Protein AF-A0A1R4KZ40-F1 (afdb_monomer_lite)

Structure (mmCIF, N/CA/C/O backbone):
data_AF-A0A1R4KZ40-F1
#
_entry.id   AF-A0A1R4KZ40-F1
#
loop_
_atom_site.group_PDB
_atom_site.id
_atom_site.type_symbol
_atom_site.label_atom_id
_atom_site.label_alt_id
_atom_site.label_comp_id
_atom_site.label_asym_id
_atom_site.label_entity_id
_atom_site.label_seq_id
_atom_site.pdbx_PDB_ins_code
_atom_site.Cartn_x
_atom_site.Cartn_y
_atom_site.Cartn_z
_atom_site.occupancy
_atom_site.B_iso_or_equiv
_atom_site.auth_seq_id
_atom_site.auth_comp_id
_atom_site.auth_asym_id
_atom_site.auth_atom_id
_atom_site.pdbx_PDB_model_num
ATOM 1 N N . MET A 1 1 ? 0.919 0.882 8.518 1.00 65.50 1 MET A N 1
ATOM 2 C CA . MET A 1 1 ? -0.399 1.556 8.554 1.00 65.50 1 MET A CA 1
ATOM 3 C C . MET A 1 1 ? -1.522 0.613 8.963 1.00 65.50 1 MET A C 1
ATOM 5 O O . MET A 1 1 ? -2.118 0.872 9.993 1.00 65.50 1 MET A O 1
ATOM 9 N N . GLY A 1 2 ? -1.778 -0.494 8.250 1.00 74.12 2 GLY A N 1
ATOM 10 C CA . GLY A 1 2 ? -2.896 -1.400 8.585 1.00 74.12 2 GLY A CA 1
ATOM 11 C C . GLY A 1 2 ? -2.897 -1.959 10.020 1.00 74.12 2 GLY A C 1
ATOM 12 O O . GLY A 1 2 ? -3.959 -2.100 10.609 1.00 74.12 2 GLY A O 1
ATOM 13 N N . PHE A 1 3 ? -1.725 -2.191 10.624 1.00 80.56 3 PHE A N 1
ATOM 14 C CA . PHE A 1 3 ? -1.611 -2.674 12.013 1.00 80.56 3 PHE A CA 1
ATOM 15 C C . PHE A 1 3 ? -1.915 -1.627 13.099 1.00 80.56 3 PHE A C 1
ATOM 17 O O . PHE A 1 3 ? -2.059 -1.992 14.257 1.00 80.56 3 PHE A O 1
ATOM 24 N N . PHE A 1 4 ? -2.023 -0.346 12.738 1.00 91.12 4 PHE A N 1
ATOM 25 C CA . PHE A 1 4 ? -2.302 0.761 13.664 1.00 91.12 4 PHE A CA 1
ATOM 26 C C . PHE A 1 4 ? -3.614 1.467 13.305 1.00 91.12 4 PHE A C 1
ATOM 28 O O . PHE A 1 4 ? -3.746 2.678 13.471 1.00 91.12 4 PHE A O 1
ATOM 35 N N . ALA A 1 5 ? -4.572 0.712 12.758 1.00 92.12 5 ALA A N 1
ATOM 36 C CA . ALA A 1 5 ? -5.847 1.245 12.292 1.00 92.12 5 ALA A CA 1
ATOM 37 C C . ALA A 1 5 ? -6.578 2.042 13.385 1.00 92.12 5 ALA A C 1
ATOM 39 O O . ALA A 1 5 ? -7.089 3.117 13.098 1.00 92.12 5 ALA A O 1
ATOM 40 N N . ASP A 1 6 ? -6.583 1.566 14.632 1.00 92.38 6 ASP A N 1
ATOM 41 C CA . ASP A 1 6 ? -7.283 2.236 15.736 1.00 92.38 6 ASP A CA 1
ATOM 42 C C . ASP A 1 6 ? -6.670 3.595 16.073 1.00 92.38 6 ASP A C 1
ATOM 44 O O . ASP A 1 6 ? -7.380 4.597 16.078 1.00 92.38 6 ASP A O 1
ATOM 48 N N . THR A 1 7 ? -5.346 3.655 16.231 1.00 95.00 7 THR A N 1
ATOM 49 C CA . THR A 1 7 ? -4.620 4.910 16.472 1.00 95.00 7 THR A CA 1
ATOM 50 C C . THR A 1 7 ? -4.852 5.924 15.353 1.00 95.00 7 THR A C 1
ATOM 52 O O . THR A 1 7 ? -5.067 7.104 15.607 1.00 95.00 7 THR A O 1
ATOM 55 N N . ILE A 1 8 ? -4.833 5.477 14.094 1.00 94.50 8 ILE A N 1
ATOM 56 C CA . ILE A 1 8 ? -5.064 6.361 12.945 1.00 94.50 8 ILE A CA 1
ATOM 57 C C . 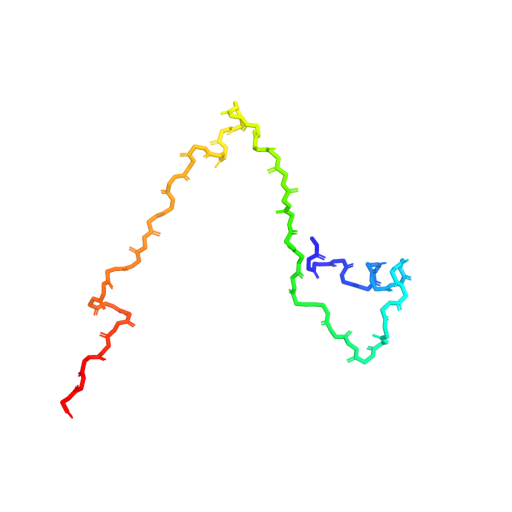ILE A 1 8 ? -6.504 6.886 12.947 1.00 94.50 8 ILE A C 1
ATOM 59 O O . ILE A 1 8 ? -6.719 8.071 12.694 1.00 94.50 8 ILE A O 1
ATOM 63 N N . ARG A 1 9 ? -7.489 6.025 13.238 1.00 95.38 9 ARG A N 1
ATOM 64 C CA . ARG A 1 9 ? -8.899 6.426 13.307 1.00 95.38 9 ARG A CA 1
ATOM 65 C C . ARG A 1 9 ? -9.148 7.440 14.417 1.00 95.38 9 ARG A C 1
ATOM 67 O O . ARG A 1 9 ? -9.856 8.408 14.169 1.00 95.38 9 ARG A O 1
ATOM 74 N N . GLU A 1 10 ? -8.538 7.253 15.583 1.00 95.81 10 GLU A N 1
ATOM 75 C CA . GLU A 1 10 ? -8.613 8.200 16.700 1.00 95.81 10 GLU A CA 1
ATOM 76 C C . GLU A 1 10 ? -8.061 9.576 16.304 1.00 95.81 10 GLU A C 1
ATOM 78 O O . GLU A 1 10 ? -8.766 10.576 16.397 1.00 95.81 10 GLU A O 1
ATOM 83 N N . ILE A 1 11 ? -6.835 9.623 15.772 1.00 96.75 11 ILE A N 1
ATOM 84 C CA . ILE A 1 11 ? -6.165 10.879 15.391 1.00 96.75 11 ILE A CA 1
ATOM 85 C C . ILE A 1 1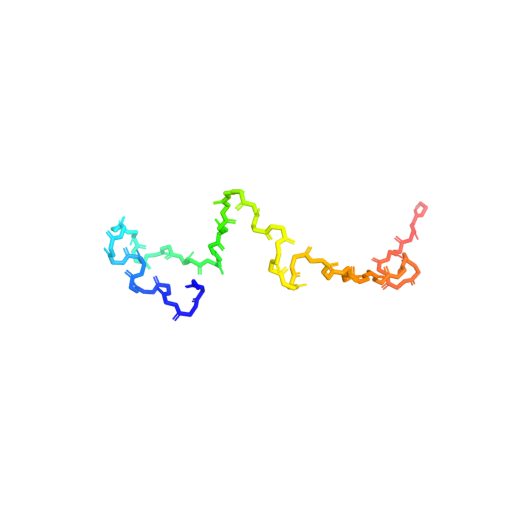1 ? -6.949 11.644 14.317 1.00 96.75 11 ILE A C 1
ATOM 87 O O . ILE A 1 11 ? -7.003 12.873 14.336 1.00 96.75 11 ILE A O 1
ATOM 91 N N . LEU A 1 12 ? -7.539 10.925 13.360 1.00 96.31 12 LEU A N 1
ATOM 92 C CA . LEU A 1 12 ? -8.251 11.516 12.227 1.00 96.31 12 LEU A CA 1
ATOM 93 C C . LEU A 1 12 ? -9.760 11.669 12.464 1.00 96.31 12 LEU A C 1
ATOM 95 O O . LEU A 1 12 ? -10.464 12.099 11.551 1.00 96.31 12 LEU A O 1
ATOM 99 N N . ASN A 1 13 ? -10.261 11.336 13.658 1.00 97.06 13 ASN A N 1
ATOM 100 C CA . ASN A 1 13 ? -11.689 11.324 13.989 1.00 97.06 13 ASN A CA 1
ATOM 101 C C . ASN A 1 13 ? -12.534 10.510 12.990 1.00 97.06 13 ASN A C 1
ATOM 103 O O . ASN A 1 13 ? -13.622 10.919 12.582 1.00 97.06 13 ASN A O 1
ATOM 107 N N . VAL A 1 14 ? -12.025 9.352 12.567 1.00 96.62 14 VAL A N 1
ATOM 108 C CA . VAL A 1 14 ? -12.771 8.433 11.702 1.00 96.62 14 VAL A CA 1
ATOM 109 C C . VAL A 1 14 ? -13.846 7.727 12.539 1.00 96.62 14 VAL A C 1
ATOM 111 O O . VAL A 1 14 ? -13.510 7.158 13.581 1.00 96.62 14 VAL A O 1
ATOM 114 N N . PRO A 1 15 ? -15.114 7.702 12.087 1.00 97.12 15 PRO A N 1
ATOM 115 C CA . PRO A 1 15 ? -16.192 7.014 12.791 1.00 97.12 15 PRO A CA 1
ATOM 116 C C . PRO A 1 15 ? -15.887 5.539 13.091 1.00 97.12 15 PRO A C 1
ATOM 118 O O . PRO A 1 15 ? -15.250 4.836 12.299 1.00 97.12 15 PRO A O 1
ATOM 121 N N . VAL A 1 16 ? -16.352 5.055 14.246 1.00 93.00 16 VAL A N 1
ATOM 122 C CA . VAL A 1 16 ? -16.006 3.724 14.774 1.00 93.00 16 VAL A CA 1
ATOM 123 C C . VAL A 1 16 ? -16.540 2.582 13.904 1.00 93.00 16 VAL A C 1
ATOM 125 O O . VAL A 1 16 ? -15.944 1.504 13.860 1.00 93.00 16 VAL A O 1
ATOM 128 N N . GLU A 1 17 ? -17.630 2.832 13.184 1.00 95.88 17 GLU A N 1
ATOM 129 C CA . GLU A 1 17 ? -18.272 1.919 12.246 1.00 95.88 17 GLU A CA 1
ATOM 130 C C . GLU A 1 17 ? -17.469 1.713 10.953 1.00 95.88 17 GLU A C 1
ATOM 132 O O . GLU A 1 17 ? -17.652 0.704 10.267 1.00 95.88 17 GLU A O 1
ATOM 137 N N . LEU A 1 18 ? -16.549 2.629 10.626 1.00 96.06 18 LEU A N 1
ATOM 138 C CA . LEU A 1 18 ? -15.684 2.509 9.459 1.00 96.06 18 LEU A CA 1
ATOM 139 C C . LEU A 1 18 ? -14.409 1.735 9.806 1.00 96.06 18 LEU A C 1
ATOM 141 O O . LEU A 1 18 ? -13.708 2.019 10.782 1.00 96.06 18 LEU A O 1
ATOM 145 N N . LYS A 1 19 ? -14.076 0.762 8.952 1.00 93.00 19 LYS A N 1
ATOM 146 C CA . LYS A 1 19 ? -12.828 -0.004 9.031 1.00 93.00 19 LYS A CA 1
ATOM 147 C C . LYS A 1 19 ? -11.790 0.568 8.073 1.00 93.00 19 LYS A C 1
ATOM 149 O O . LYS A 1 19 ? -12.084 0.827 6.909 1.00 93.00 19 LYS A O 1
ATOM 154 N N . MET A 1 20 ? -10.553 0.690 8.545 1.00 92.31 20 MET A N 1
ATOM 155 C CA . MET A 1 20 ? -9.410 1.024 7.698 1.00 92.31 20 MET A CA 1
ATOM 156 C C . MET A 1 20 ? -8.827 -0.256 7.092 1.00 92.31 20 MET A C 1
ATOM 158 O O . MET A 1 20 ? -8.363 -1.128 7.821 1.00 92.31 20 MET A O 1
ATOM 162 N N . LEU A 1 21 ? -8.838 -0.361 5.762 1.00 91.31 21 LEU A N 1
ATOM 163 C CA . LEU A 1 21 ? -8.319 -1.535 5.052 1.00 91.31 21 LEU A CA 1
ATOM 164 C C . LEU A 1 21 ? -6.815 -1.418 4.757 1.00 91.31 21 LEU A C 1
ATOM 166 O O . LEU A 1 21 ? -6.050 -2.345 5.004 1.00 91.31 21 LEU A O 1
ATOM 170 N N . PHE A 1 22 ? -6.378 -0.262 4.257 1.00 90.88 22 PHE A N 1
ATOM 171 C CA . PHE A 1 22 ? -4.973 0.057 4.009 1.00 90.88 22 PHE A CA 1
ATOM 172 C C . PHE A 1 22 ? -4.757 1.575 4.007 1.00 90.88 22 PHE A C 1
ATOM 174 O O . PHE A 1 22 ? -5.702 2.352 3.909 1.00 90.88 22 PHE A O 1
ATOM 181 N N . GLY A 1 23 ? -3.494 1.990 4.112 1.00 90.75 23 GLY A N 1
ATOM 182 C CA . GLY A 1 23 ? -3.058 3.355 3.821 1.00 90.75 23 GLY A CA 1
ATOM 183 C C . GLY A 1 23 ? -2.115 3.331 2.624 1.00 90.75 23 GLY A C 1
ATOM 184 O O . GLY A 1 23 ? -1.294 2.418 2.527 1.00 90.75 23 GLY A O 1
ATOM 185 N N . ILE A 1 24 ? -2.238 4.308 1.727 1.00 93.88 24 ILE A N 1
ATOM 186 C CA . ILE A 1 24 ? -1.371 4.451 0.553 1.00 93.88 24 ILE A CA 1
ATOM 187 C C . ILE A 1 24 ? -0.457 5.648 0.793 1.00 93.88 24 ILE A C 1
ATOM 189 O O . ILE A 1 24 ? -0.914 6.789 0.793 1.00 93.88 24 ILE A O 1
ATOM 193 N N . SER A 1 25 ? 0.829 5.383 1.005 1.00 93.19 25 SER A N 1
ATOM 194 C CA . SER A 1 25 ? 1.848 6.432 1.032 1.00 93.19 25 SER A CA 1
ATOM 195 C C . SER A 1 25 ? 2.204 6.836 -0.396 1.00 93.19 25 SER A C 1
ATOM 197 O O . SER A 1 25 ? 2.340 5.979 -1.268 1.00 93.19 25 SER A O 1
ATOM 199 N N . PHE A 1 26 ? 2.391 8.129 -0.628 1.00 95.81 26 PHE A N 1
ATOM 200 C CA . PHE A 1 26 ? 2.833 8.668 -1.911 1.00 95.81 26 PHE A CA 1
ATOM 201 C C . PHE A 1 26 ? 3.750 9.874 -1.693 1.00 95.81 26 PHE A C 1
ATOM 203 O O . PHE A 1 26 ? 3.767 10.472 -0.618 1.00 95.81 26 PHE A O 1
ATOM 210 N N . GLY A 1 27 ? 4.533 10.203 -2.717 1.00 96.00 27 GLY A N 1
ATOM 211 C CA . GLY A 1 27 ? 5.573 11.226 -2.687 1.00 96.00 27 GLY A CA 1
ATOM 212 C C . GLY A 1 27 ? 6.615 10.945 -3.766 1.00 96.00 27 GLY A C 1
ATOM 213 O O . GLY A 1 27 ? 6.368 10.159 -4.682 1.00 96.00 27 GLY A O 1
ATOM 214 N N . TYR A 1 28 ? 7.786 11.562 -3.650 1.00 96.75 28 TYR A N 1
ATOM 215 C CA . TYR A 1 28 ? 8.919 11.266 -4.525 1.00 96.75 28 TYR A CA 1
ATOM 216 C C . TYR A 1 28 ? 9.736 10.107 -3.952 1.00 96.75 28 TYR A C 1
ATOM 218 O O . TYR A 1 28 ? 10.023 10.081 -2.756 1.00 96.75 28 TYR A O 1
ATOM 226 N N . ALA A 1 29 ? 10.078 9.137 -4.800 1.00 95.62 29 ALA A N 1
ATOM 227 C CA . ALA A 1 29 ? 10.897 8.002 -4.398 1.00 95.62 29 ALA A CA 1
ATOM 228 C C . ALA A 1 29 ? 12.356 8.430 -4.204 1.00 95.62 29 ALA A C 1
ATOM 230 O O . ALA A 1 29 ? 12.887 9.203 -4.999 1.00 95.62 29 ALA A O 1
ATOM 231 N N . ASP A 1 30 ? 13.001 7.871 -3.184 1.00 96.56 30 ASP A N 1
ATOM 232 C CA . ASP A 1 30 ? 14.455 7.897 -3.055 1.00 96.56 30 ASP A CA 1
ATOM 233 C C . ASP A 1 30 ? 15.064 6.918 -4.082 1.00 96.56 30 ASP A C 1
ATOM 235 O O . ASP A 1 30 ? 14.808 5.711 -3.979 1.00 96.56 30 ASP A O 1
ATOM 239 N N . PRO A 1 31 ? 15.813 7.390 -5.095 1.00 94.06 31 PRO A N 1
ATOM 240 C CA . PRO A 1 31 ? 16.391 6.520 -6.115 1.00 94.06 31 PRO A CA 1
ATOM 241 C C . PRO A 1 31 ? 17.511 5.619 -5.576 1.00 94.06 31 PRO A C 1
ATOM 243 O O . PRO A 1 31 ? 17.763 4.572 -6.173 1.00 94.06 31 PRO A O 1
ATOM 246 N N . ASP A 1 32 ? 18.139 5.984 -4.456 1.00 96.19 32 ASP A N 1
ATOM 247 C CA . ASP A 1 32 ? 19.273 5.257 -3.878 1.00 96.19 32 ASP A CA 1
ATOM 248 C C . ASP A 1 32 ? 1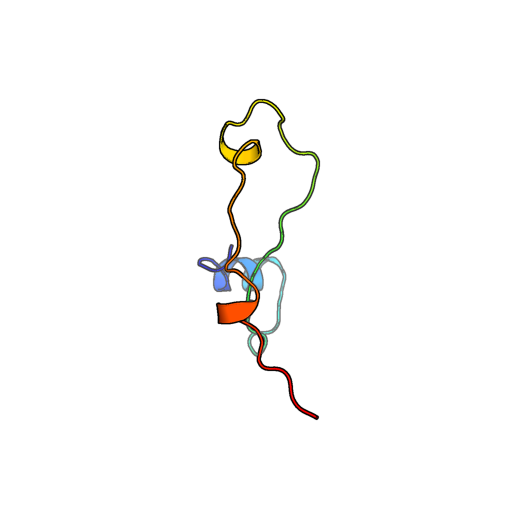8.826 4.175 -2.880 1.00 96.19 32 ASP A C 1
ATOM 250 O O . ASP A 1 32 ? 19.610 3.303 -2.494 1.00 96.19 32 ASP A O 1
ATOM 254 N N . ALA A 1 33 ? 17.546 4.167 -2.492 1.00 95.94 33 ALA A N 1
ATOM 255 C CA . ALA A 1 33 ? 16.975 3.133 -1.641 1.00 95.94 33 ALA A CA 1
ATOM 256 C C . ALA A 1 33 ? 16.926 1.774 -2.381 1.00 95.94 33 ALA A C 1
ATOM 258 O O . ALA A 1 33 ? 16.173 1.628 -3.353 1.00 95.94 33 ALA A O 1
ATOM 259 N N . PRO A 1 34 ? 17.619 0.719 -1.898 1.00 92.62 34 PRO A N 1
ATOM 260 C CA . PRO A 1 34 ? 17.744 -0.550 -2.625 1.00 92.62 34 PRO A CA 1
ATOM 261 C C . PRO A 1 34 ? 16.404 -1.197 -3.004 1.00 92.62 34 PRO A C 1
ATOM 263 O O . PRO A 1 34 ? 16.267 -1.768 -4.088 1.00 92.62 34 PRO A O 1
ATOM 266 N N . GLY A 1 35 ? 15.388 -1.064 -2.144 1.00 92.56 35 GLY A N 1
ATOM 267 C CA . GLY A 1 35 ? 14.052 -1.624 -2.365 1.00 92.56 35 GLY A CA 1
ATOM 268 C C . GLY A 1 35 ? 13.301 -1.021 -3.558 1.00 92.56 35 GLY A C 1
ATOM 269 O O . GLY A 1 35 ? 12.492 -1.714 -4.169 1.00 92.56 35 GLY A O 1
ATOM 270 N N . ASN A 1 36 ? 13.602 0.222 -3.948 1.00 94.12 36 ASN A N 1
ATOM 271 C CA . ASN A 1 36 ? 12.927 0.895 -5.066 1.00 94.12 36 ASN A CA 1
ATOM 272 C C . ASN A 1 36 ? 13.403 0.391 -6.438 1.00 94.12 36 ASN A C 1
ATOM 274 O O . ASN A 1 36 ? 12.721 0.585 -7.447 1.00 94.12 36 ASN A O 1
ATOM 278 N N . SER A 1 37 ? 14.541 -0.309 -6.479 1.00 90.94 37 SER A N 1
ATOM 279 C CA . SER A 1 37 ? 15.047 -0.967 -7.688 1.00 90.94 37 SER A CA 1
ATOM 280 C C . SER A 1 37 ? 14.434 -2.357 -7.926 1.00 90.94 37 SER A C 1
ATOM 282 O O . SER A 1 37 ? 14.521 -2.895 -9.033 1.00 90.94 37 SER A O 1
ATOM 284 N N . PHE A 1 38 ? 13.778 -2.938 -6.914 1.00 92.94 38 PHE A N 1
ATOM 285 C CA . PHE A 1 38 ? 13.264 -4.303 -6.965 1.00 92.94 38 PHE A CA 1
ATOM 286 C C . PHE A 1 38 ? 12.118 -4.451 -7.977 1.00 92.94 38 PHE A C 1
ATOM 288 O O . PHE A 1 38 ? 11.111 -3.740 -7.936 1.00 92.94 38 PHE A O 1
ATOM 295 N N . LYS A 1 39 ? 12.242 -5.423 -8.888 1.00 91.94 39 LYS A N 1
ATOM 296 C CA . LYS A 1 39 ? 11.200 -5.775 -9.862 1.00 91.94 39 LYS A CA 1
ATOM 297 C C . LYS A 1 39 ? 10.527 -7.077 -9.445 1.00 91.94 39 LYS A C 1
ATOM 299 O O . LYS A 1 39 ? 11.055 -8.161 -9.673 1.00 91.94 39 LYS A O 1
ATOM 304 N N . LEU A 1 40 ? 9.339 -6.968 -8.854 1.00 93.31 40 LEU A N 1
ATOM 305 C CA . LEU A 1 40 ? 8.518 -8.136 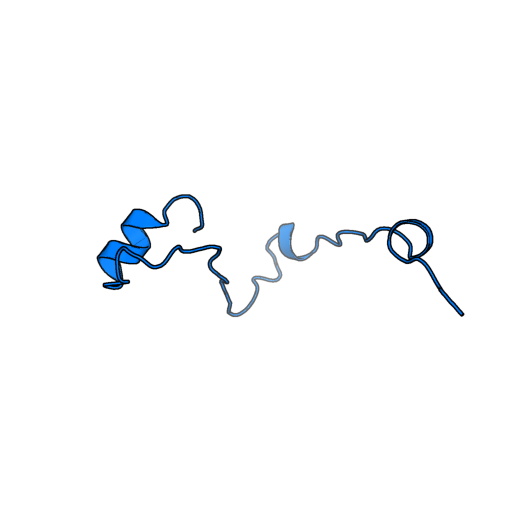-8.545 1.00 93.31 40 LEU A CA 1
ATOM 306 C C . LEU A 1 40 ? 7.838 -8.649 -9.819 1.00 93.31 40 LEU A C 1
ATOM 308 O O . LEU A 1 40 ? 7.161 -7.880 -10.508 1.00 93.31 40 LEU A O 1
ATOM 312 N N . GLY A 1 41 ? 7.979 -9.944 -10.097 1.00 95.50 41 GLY A N 1
ATOM 313 C CA . GLY A 1 41 ? 7.287 -10.611 -11.200 1.00 95.50 41 GLY A CA 1
ATOM 314 C C . GLY A 1 41 ? 5.762 -10.635 -11.036 1.00 95.50 41 GLY A C 1
ATOM 315 O O . GLY A 1 41 ? 5.196 -10.148 -10.053 1.00 95.50 41 GLY A O 1
ATOM 316 N N . ARG A 1 42 ? 5.075 -11.200 -12.026 1.00 96.62 42 ARG A N 1
ATOM 317 C CA . ARG A 1 42 ? 3.639 -11.503 -11.987 1.00 96.62 42 ARG A CA 1
ATOM 318 C C . ARG A 1 42 ? 3.435 -12.919 -12.501 1.00 96.62 42 ARG A C 1
ATOM 320 O O . ARG A 1 42 ? 4.213 -13.375 -13.338 1.00 96.62 42 ARG A O 1
ATOM 327 N N . ASP A 1 43 ? 2.402 -13.594 -12.009 1.00 97.69 43 ASP A N 1
ATOM 328 C CA . ASP A 1 43 ? 2.026 -14.889 -12.565 1.00 97.69 43 ASP A CA 1
ATOM 329 C C . ASP A 1 43 ? 1.570 -14.739 -14.029 1.00 97.69 43 ASP A C 1
ATOM 331 O O . ASP A 1 43 ? 0.936 -13.736 -14.376 1.00 97.69 43 ASP A O 1
ATOM 335 N N . PRO A 1 44 ? 1.883 -15.715 -14.903 1.00 97.38 44 PRO A N 1
ATOM 336 C CA . PRO A 1 44 ? 1.441 -15.692 -16.292 1.00 97.38 44 PRO A CA 1
ATOM 337 C C . PRO A 1 44 ? -0.088 -15.791 -16.393 1.00 97.38 44 PRO A C 1
ATOM 339 O O . PRO A 1 44 ? -0.744 -16.366 -15.523 1.00 97.38 44 PRO A O 1
ATOM 342 N N . LEU A 1 45 ? -0.651 -15.297 -17.503 1.00 97.62 45 LEU A N 1
ATOM 343 C CA . LEU A 1 45 ? -2.102 -15.313 -17.756 1.00 97.62 45 LEU A CA 1
ATOM 344 C C . LEU A 1 45 ? -2.711 -16.711 -17.636 1.00 97.62 45 LEU A C 1
ATOM 346 O O . LEU A 1 45 ? -3.805 -16.861 -17.107 1.00 97.62 45 LEU A O 1
ATOM 350 N N . SER A 1 46 ? -1.973 -17.742 -18.055 1.00 96.69 46 SER A N 1
ATOM 351 C CA . SER A 1 46 ? -2.402 -19.141 -17.965 1.00 96.69 46 SER A CA 1
ATOM 352 C C . SER A 1 46 ? -2.696 -19.620 -16.539 1.00 96.69 46 SER A C 1
ATOM 354 O O . SER A 1 46 ? -3.333 -20.656 -16.377 1.00 96.69 46 SER A O 1
ATOM 356 N N . LYS A 1 47 ? -2.248 -18.891 -15.507 1.00 97.56 47 LYS A N 1
ATOM 357 C CA . LYS A 1 47 ? -2.551 -19.177 -14.097 1.00 97.56 47 LYS A CA 1
ATOM 358 C C . LYS A 1 47 ? -3.642 -18.294 -13.498 1.00 97.56 47 LYS A C 1
ATOM 360 O O . LYS A 1 47 ? -4.131 -18.608 -12.419 1.00 97.56 47 LYS A O 1
ATOM 365 N N . THR A 1 48 ? -3.985 -17.181 -14.13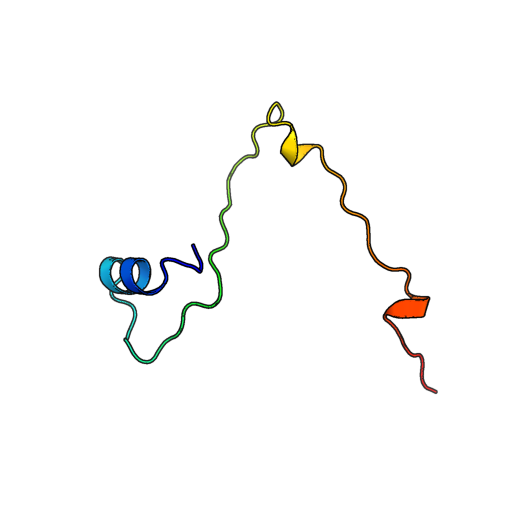9 1.00 97.81 48 THR A N 1
ATOM 366 C CA . THR A 1 48 ? -4.835 -16.138 -13.541 1.00 97.81 48 THR A CA 1
ATOM 367 C C . THR A 1 48 ? -6.079 -15.812 -14.363 1.00 97.81 48 THR A C 1
ATOM 369 O O . THR A 1 48 ? -6.965 -15.129 -13.856 1.00 97.81 48 THR A O 1
ATOM 372 N N . VAL A 1 49 ? -6.180 -16.307 -15.601 1.00 97.56 49 VAL A N 1
ATOM 373 C CA . VAL A 1 49 ? -7.265 -15.986 -16.536 1.00 97.56 49 VAL A CA 1
ATOM 374 C C . VAL A 1 49 ? -7.877 -17.253 -17.130 1.00 97.56 49 VAL A C 1
ATOM 376 O O . VAL A 1 49 ? -7.171 -18.140 -17.607 1.00 97.56 49 VAL A O 1
ATOM 379 N N . VAL A 1 50 ? -9.211 -17.295 -17.155 1.00 96.44 50 VAL A N 1
ATOM 380 C CA . VAL A 1 50 ? -10.010 -18.286 -17.886 1.00 96.44 50 VAL A CA 1
ATOM 381 C C . VAL A 1 50 ? -10.785 -17.558 -18.983 1.00 96.44 50 VAL A C 1
ATOM 383 O O . VAL A 1 50 ? -11.494 -16.596 -18.698 1.00 96.44 50 VAL A O 1
ATOM 386 N N . TYR A 1 51 ? -10.655 -18.017 -20.228 1.00 94.94 51 TYR A N 1
ATOM 387 C CA . TYR A 1 51 ? -11.403 -17.490 -21.373 1.00 94.94 51 TYR A CA 1
ATOM 388 C C . TYR A 1 51 ? -12.709 -18.275 -21.555 1.00 94.94 51 TYR A C 1
ATOM 390 O O . TYR A 1 51 ? -12.718 -19.496 -21.392 1.00 94.94 51 TYR A O 1
ATOM 398 N N . GLN A 1 52 ? -13.802 -17.588 -21.891 1.00 91.94 52 GLN A N 1
ATOM 399 C CA . GLN A 1 52 ? -15.108 -18.189 -22.189 1.00 91.94 52 GLN A CA 1
ATOM 400 C C . GLN A 1 52 ? -15.655 -17.611 -23.505 1.00 91.94 52 GLN A C 1
ATOM 402 O O . GLN A 1 52 ? -15.347 -16.462 -23.829 1.00 91.94 52 GLN A O 1
ATOM 407 N N . ASN A 1 53 ? -16.414 -18.426 -24.247 1.00 75.94 53 ASN A N 1
ATOM 408 C CA . ASN A 1 53 ? -17.053 -18.077 -25.524 1.00 75.94 53 ASN A CA 1
ATOM 409 C C . ASN A 1 53 ? -18.482 -17.576 -25.323 1.00 75.94 53 ASN A C 1
ATOM 411 O O . ASN A 1 53 ? -19.151 -18.110 -24.410 1.00 75.94 53 ASN A O 1
#

Foldseek 3Di:
DQVCQVVVCVVVVPDPPDGDPDDDDDDDDDPPPPVVPDDDDDDDCVVVDDDDD

Sequence (53 aa):
MGFFADTIREILNVPVELKMLFGISFGYADPDAPGNSFKLGRDPLSKTVVYQN

pLDDT: mean 93.2, std 6.05, range [65.5, 97.81]

Secondary structure (DSSP, 8-state):
-GGGHHHHHHHTT--TTPPP------S---TT-GGGG-------HHHH-----

Radius of gyration: 18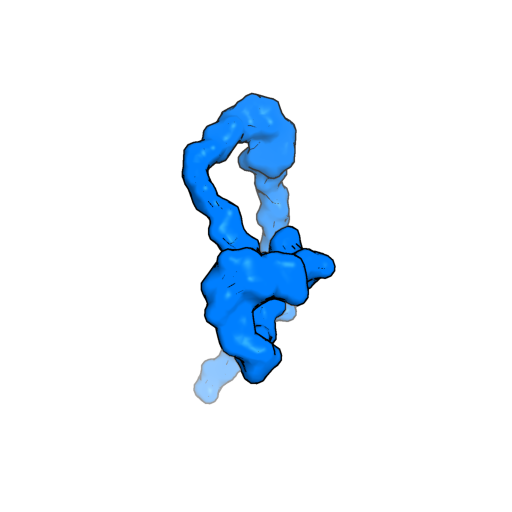.51 Å; chains: 1; bounding box: 38×31×42 Å